Protein AF-A0A2P7EGC2-F1 (afdb_monomer_lite)

pLDDT: mean 77.47, std 19.09, range [38.31, 95.94]

Sequence (105 aa):
MLYEAQASFLHPLSVVEPSDDPEVLLFNAFALGEEMVVAALSPERPDANFRVVRILFETGLPTSHIQEMFAETRSGNKQALLRLIEYVADALVDESDAREIETAN

Organism: NCBI:txid1910958

Radius of gyration: 17.24 Å; chains: 1; bounding box: 31×60×45 Å

Foldseek 3Di:
DDPPPPPDPDPPVNPDDDDPDPVVLLVVLLVVLLVLLVLLLDPVRVVSVVVLLVLLVVVVDDPVVVVVLSVCVNVVNVVSSSVSSVSRSVSVVVVVVVVVVVVVD

Structure (mmCIF, N/CA/C/O backbone):
data_AF-A0A2P7EGC2-F1
#
_entry.id   AF-A0A2P7EGC2-F1
#
loop_
_atom_site.group_PDB
_atom_site.id
_atom_site.type_symbol
_atom_site.label_atom_id
_atom_site.label_alt_id
_atom_site.label_comp_id
_atom_site.label_asym_id
_atom_site.label_entity_id
_atom_site.label_seq_id
_atom_site.pdbx_PDB_ins_code
_atom_site.Cartn_x
_atom_site.Cartn_y
_atom_site.Cartn_z
_atom_site.occupancy
_atom_site.B_iso_or_equiv
_atom_site.auth_seq_id
_atom_site.auth_comp_id
_atom_site.auth_asym_id
_atom_site.auth_atom_id
_atom_site.pdbx_PDB_model_num
ATOM 1 N N . MET A 1 1 ? 15.276 48.406 9.119 1.00 38.31 1 MET A N 1
ATOM 2 C CA . MET A 1 1 ? 14.384 47.500 8.369 1.00 38.31 1 MET A CA 1
ATOM 3 C C . MET A 1 1 ? 15.132 46.191 8.213 1.00 38.31 1 MET A C 1
ATOM 5 O O . MET A 1 1 ? 16.121 46.164 7.495 1.00 38.31 1 MET A O 1
ATOM 9 N N . LEU A 1 2 ? 14.766 45.178 8.999 1.00 39.41 2 LEU A N 1
ATOM 10 C CA . LEU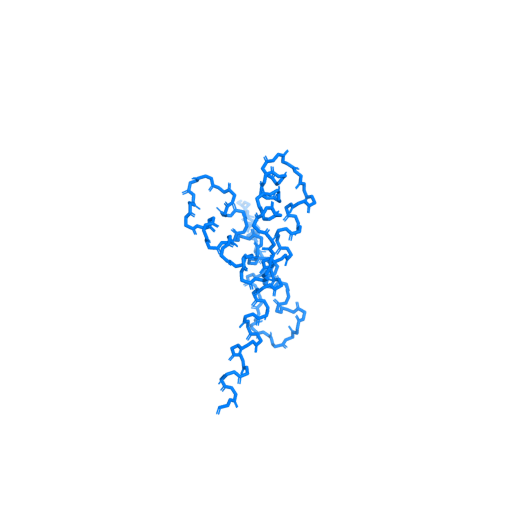 A 1 2 ? 15.355 43.843 8.916 1.00 39.41 2 LEU A CA 1
ATOM 11 C C . LEU A 1 2 ? 14.635 43.105 7.785 1.00 39.41 2 LEU A C 1
ATOM 13 O O . LEU A 1 2 ? 13.420 42.950 7.841 1.00 39.41 2 LEU A O 1
ATOM 17 N N . TYR A 1 3 ? 15.374 42.733 6.742 1.00 46.00 3 TYR A N 1
ATOM 18 C CA . TYR A 1 3 ? 14.891 41.806 5.726 1.00 46.00 3 TYR A CA 1
ATOM 19 C C . TYR A 1 3 ? 14.815 40.424 6.379 1.00 46.00 3 TYR A C 1
ATOM 21 O O . TYR A 1 3 ? 15.845 39.801 6.632 1.00 46.00 3 TYR A O 1
ATOM 29 N N . GLU A 1 4 ? 13.608 39.967 6.699 1.00 48.66 4 GLU A N 1
ATOM 30 C CA . GLU A 1 4 ? 13.373 38.562 7.014 1.00 48.66 4 GLU A CA 1
ATOM 31 C C . GLU A 1 4 ? 13.594 37.762 5.728 1.00 48.66 4 GLU A C 1
ATOM 33 O O . GLU A 1 4 ? 12.784 37.789 4.802 1.00 48.66 4 GLU A O 1
ATOM 38 N N . ALA A 1 5 ? 14.735 37.078 5.648 1.00 49.91 5 ALA A N 1
ATOM 39 C CA . ALA A 1 5 ? 14.931 36.009 4.685 1.00 49.91 5 ALA A CA 1
ATOM 40 C C . ALA A 1 5 ? 13.979 34.876 5.081 1.00 49.91 5 ALA A C 1
ATOM 42 O O . ALA A 1 5 ? 14.280 34.063 5.955 1.00 49.91 5 ALA A O 1
ATOM 43 N N . GLN A 1 6 ? 12.792 34.876 4.482 1.00 48.38 6 GLN A N 1
ATOM 44 C CA . GLN A 1 6 ? 11.845 33.782 4.587 1.00 48.38 6 GLN A CA 1
ATOM 45 C C . GLN A 1 6 ? 12.509 32.556 3.950 1.00 48.38 6 GLN A C 1
ATOM 47 O O . GLN A 1 6 ? 12.578 32.437 2.729 1.00 48.38 6 GLN A O 1
ATOM 52 N N . ALA A 1 7 ? 13.078 31.677 4.776 1.00 46.84 7 ALA A N 1
ATOM 53 C CA . ALA A 1 7 ? 13.601 30.401 4.321 1.00 46.84 7 ALA A CA 1
ATOM 54 C C . ALA A 1 7 ? 12.414 29.575 3.814 1.00 46.84 7 ALA A C 1
ATOM 56 O O . ALA A 1 7 ? 11.672 28.985 4.600 1.00 46.84 7 ALA A O 1
ATOM 57 N N . SER A 1 8 ? 12.189 29.580 2.500 1.00 52.69 8 SER A N 1
ATOM 58 C CA . SER A 1 8 ? 11.279 28.626 1.883 1.00 52.69 8 SER A CA 1
ATOM 59 C C . SER A 1 8 ? 11.889 27.247 2.092 1.00 52.69 8 SER A C 1
ATOM 61 O O . SER A 1 8 ? 12.961 26.956 1.558 1.00 52.69 8 SER A O 1
ATOM 63 N N . PHE A 1 9 ? 11.235 26.408 2.890 1.00 48.69 9 PHE A N 1
ATOM 64 C CA . PHE A 1 9 ? 11.559 24.991 2.949 1.00 48.69 9 PHE A CA 1
ATOM 65 C C . PHE A 1 9 ? 11.172 24.384 1.594 1.00 48.69 9 PHE A C 1
ATOM 67 O O . PHE A 1 9 ? 10.030 23.987 1.377 1.00 48.69 9 PHE A O 1
ATOM 74 N N . LEU A 1 10 ? 12.102 24.428 0.641 1.00 47.81 10 LEU A N 1
ATOM 75 C CA . LEU A 1 10 ? 11.982 23.723 -0.627 1.00 47.81 10 LEU A CA 1
ATOM 76 C C . LEU A 1 10 ? 12.123 22.239 -0.310 1.00 47.81 10 LEU A C 1
ATOM 78 O O . LEU A 1 10 ? 13.164 21.795 0.175 1.00 47.81 10 LEU A O 1
ATOM 82 N N . HIS A 1 11 ? 11.046 21.489 -0.535 1.00 45.53 11 HIS A N 1
ATOM 83 C CA . HIS A 1 11 ? 11.062 20.040 -0.403 1.00 45.53 11 HIS A CA 1
ATOM 84 C C . HIS A 1 11 ? 12.181 19.489 -1.304 1.00 45.53 11 HIS A C 1
ATOM 86 O O . HIS A 1 11 ? 12.224 19.893 -2.466 1.00 45.53 11 HIS A O 1
ATOM 92 N N . PRO A 1 12 ? 13.072 18.593 -0.843 1.00 49.22 12 PRO A N 1
ATOM 93 C CA . PRO A 1 12 ? 14.223 18.127 -1.630 1.00 49.22 12 PRO A CA 1
ATOM 94 C C . PRO A 1 12 ? 13.870 17.592 -3.030 1.00 49.22 12 PRO A C 1
ATOM 96 O O . PRO A 1 12 ? 14.685 17.660 -3.941 1.00 49.22 12 PRO A O 1
ATOM 99 N N . LEU A 1 13 ? 12.626 17.139 -3.220 1.00 49.09 13 LEU A N 1
ATOM 100 C CA . LEU A 1 13 ? 12.099 16.656 -4.503 1.00 49.09 13 LEU A CA 1
ATOM 101 C C . LEU A 1 13 ? 11.670 17.760 -5.485 1.00 49.09 13 LEU A C 1
ATOM 103 O O . LEU A 1 13 ? 11.449 17.483 -6.655 1.00 49.09 13 LEU A O 1
ATOM 107 N N . SER A 1 14 ? 11.559 19.017 -5.050 1.00 44.69 14 SER A N 1
ATOM 108 C CA . SER A 1 14 ? 11.168 20.141 -5.922 1.00 44.69 14 SER A CA 1
ATOM 109 C C . SER A 1 14 ? 12.280 20.610 -6.874 1.00 44.69 14 SER A C 1
ATOM 111 O O . SER A 1 14 ? 12.056 21.517 -7.671 1.00 44.69 14 SER A O 1
ATOM 113 N N . VAL A 1 15 ? 13.465 19.992 -6.798 1.00 47.94 15 VAL A N 1
ATOM 114 C CA . VAL A 1 15 ? 14.676 20.364 -7.555 1.00 47.94 15 VAL A CA 1
ATOM 115 C C . VAL A 1 15 ? 15.182 19.211 -8.438 1.00 47.94 15 VAL A C 1
ATOM 117 O O . VAL A 1 15 ? 16.199 19.346 -9.108 1.00 47.94 15 VAL A O 1
ATOM 120 N N . VAL A 1 16 ? 14.498 18.065 -8.458 1.00 50.72 16 VAL A N 1
ATOM 121 C CA . VAL A 1 16 ? 14.984 16.885 -9.183 1.00 50.72 16 VAL A CA 1
ATOM 122 C C . VAL A 1 16 ? 14.551 16.972 -10.649 1.00 50.72 16 VAL A C 1
ATOM 124 O O . 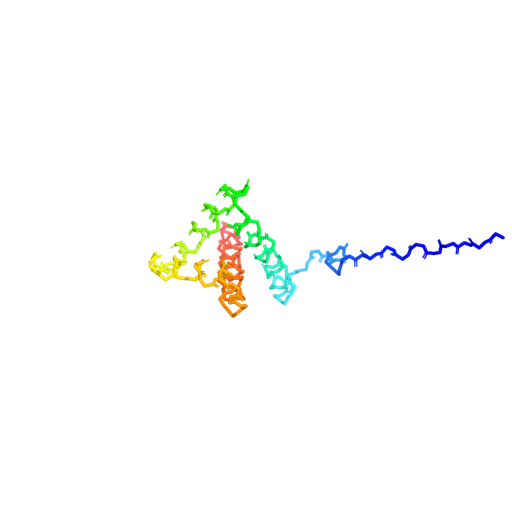VAL A 1 16 ? 13.361 16.918 -10.956 1.00 50.72 16 VAL A O 1
ATOM 127 N N . GLU A 1 17 ? 15.521 17.143 -11.552 1.00 49.50 17 GLU A N 1
ATOM 128 C CA . GLU A 1 17 ? 15.306 16.964 -12.992 1.00 49.50 17 GLU A CA 1
ATOM 129 C C . GLU A 1 17 ? 14.996 15.484 -13.282 1.00 49.50 17 GLU A C 1
ATOM 131 O O . GLU A 1 17 ? 15.552 14.609 -12.611 1.00 49.50 17 GLU A O 1
ATOM 136 N N . PRO A 1 18 ? 14.111 15.176 -14.250 1.00 52.91 18 PRO A N 1
ATOM 137 C CA . PRO A 1 18 ? 13.862 13.797 -14.651 1.00 52.91 18 PRO A CA 1
ATOM 138 C C . PRO A 1 18 ? 15.185 13.160 -15.093 1.00 52.91 18 PRO A C 1
ATOM 140 O O . PRO A 1 18 ? 15.849 13.660 -15.999 1.00 52.91 18 PRO A O 1
ATOM 143 N N . SER A 1 19 ? 15.577 12.093 -14.403 1.00 54.19 19 SER A N 1
ATOM 144 C CA . SER A 1 19 ? 16.825 11.365 -14.608 1.00 54.19 19 SER A CA 1
ATOM 145 C C . SER A 1 19 ? 16.495 9.887 -14.748 1.00 54.19 19 SER A C 1
ATOM 147 O O . SER A 1 19 ? 15.747 9.361 -13.925 1.00 54.19 19 SER A O 1
ATOM 149 N N . ASP A 1 20 ? 17.101 9.223 -15.730 1.00 57.16 20 ASP A N 1
ATOM 150 C CA . ASP A 1 20 ? 16.994 7.770 -15.946 1.00 57.16 20 ASP A CA 1
ATOM 151 C C . ASP A 1 20 ? 17.882 6.972 -14.963 1.00 57.16 20 ASP A C 1
ATOM 153 O O . ASP A 1 20 ? 18.193 5.802 -15.181 1.00 57.16 20 ASP A O 1
ATOM 157 N N . ASP A 1 21 ? 18.356 7.618 -13.893 1.00 54.69 21 ASP A N 1
ATOM 158 C CA . ASP A 1 21 ? 19.123 6.976 -12.830 1.00 54.69 21 ASP A CA 1
ATOM 159 C C . ASP A 1 21 ? 18.180 6.118 -11.956 1.00 54.69 21 ASP A C 1
ATOM 161 O O . ASP A 1 21 ? 17.254 6.668 -11.344 1.00 54.69 21 ASP A O 1
ATOM 165 N N . PRO A 1 22 ? 18.407 4.793 -11.848 1.00 54.56 22 PRO A N 1
ATOM 166 C CA . PRO A 1 22 ? 17.575 3.891 -11.050 1.00 54.56 22 PRO A CA 1
ATOM 167 C C . PRO A 1 22 ? 17.403 4.333 -9.592 1.00 54.56 22 PRO A C 1
ATOM 169 O O . PRO A 1 22 ? 16.339 4.130 -9.005 1.00 54.56 22 PRO A O 1
ATOM 172 N N . GLU A 1 23 ? 18.418 4.969 -8.995 1.00 54.84 23 GLU A N 1
ATOM 173 C CA . GLU A 1 23 ? 18.324 5.464 -7.619 1.00 54.84 23 GLU A CA 1
ATOM 174 C C . GLU A 1 23 ? 17.318 6.625 -7.511 1.00 54.84 23 GLU A C 1
ATOM 176 O O . GLU A 1 23 ? 16.535 6.682 -6.562 1.00 54.84 23 GLU A O 1
ATOM 181 N N . VAL A 1 24 ? 17.263 7.517 -8.508 1.00 56.19 24 VAL A N 1
ATOM 182 C CA . VAL A 1 24 ? 16.326 8.657 -8.554 1.00 56.19 24 VAL A CA 1
ATOM 183 C C . VAL A 1 24 ? 14.883 8.189 -8.770 1.00 56.19 24 VAL A C 1
ATOM 185 O O . VAL A 1 24 ? 13.962 8.736 -8.155 1.00 56.19 24 VAL A O 1
ATOM 188 N N . LEU A 1 25 ? 14.681 7.148 -9.581 1.00 55.88 25 LEU A N 1
ATOM 189 C CA . LEU A 1 25 ? 13.377 6.503 -9.767 1.00 55.88 25 LEU A CA 1
ATOM 190 C C . LEU A 1 25 ? 12.856 5.896 -8.454 1.00 55.88 25 LEU A C 1
ATOM 192 O O . LEU A 1 25 ? 11.709 6.143 -8.079 1.00 55.88 25 LEU A O 1
ATOM 196 N N . LEU A 1 26 ? 13.718 5.207 -7.698 1.00 57.19 26 LEU A N 1
ATOM 197 C CA . LEU A 1 26 ? 13.381 4.634 -6.389 1.00 57.19 26 LEU A CA 1
ATOM 198 C C . LEU A 1 26 ? 13.027 5.703 -5.343 1.00 57.19 26 LEU A C 1
ATOM 200 O O . LEU A 1 26 ? 12.037 5.554 -4.624 1.00 57.19 26 LEU A O 1
ATOM 204 N N . PHE A 1 27 ? 13.779 6.808 -5.266 1.00 58.69 27 PHE A N 1
ATOM 205 C CA . PHE A 1 27 ? 13.462 7.904 -4.337 1.00 58.69 27 PHE A CA 1
ATOM 206 C C . PHE A 1 27 ? 12.118 8.574 -4.656 1.00 58.69 27 PHE A C 1
ATOM 208 O O . PHE A 1 27 ? 11.361 8.908 -3.738 1.00 58.69 27 PHE A O 1
ATOM 215 N N . ASN A 1 28 ? 11.791 8.732 -5.940 1.00 73.31 28 ASN A N 1
ATOM 216 C CA . ASN A 1 28 ? 10.499 9.264 -6.368 1.00 73.31 28 ASN A CA 1
ATOM 217 C C . ASN A 1 28 ? 9.351 8.284 -6.079 1.00 73.31 28 ASN A C 1
ATOM 219 O O . ASN A 1 28 ? 8.296 8.710 -5.603 1.00 73.31 28 ASN A O 1
ATOM 223 N N . ALA A 1 29 ? 9.561 6.984 -6.303 1.00 81.19 29 ALA A N 1
ATOM 224 C CA . ALA A 1 29 ? 8.571 5.949 -6.019 1.00 81.19 29 ALA A CA 1
ATOM 225 C C . ALA A 1 29 ? 8.279 5.827 -4.518 1.00 81.19 29 ALA A C 1
ATOM 227 O O . ALA A 1 29 ? 7.116 5.735 -4.130 1.00 81.19 29 ALA A O 1
ATOM 228 N N . PHE A 1 30 ? 9.303 5.907 -3.664 1.00 84.25 30 PHE A N 1
ATOM 229 C CA . PHE A 1 30 ? 9.121 5.858 -2.213 1.00 84.25 30 PHE A CA 1
ATOM 230 C C . PHE A 1 30 ? 8.363 7.080 -1.684 1.00 84.25 30 PHE A C 1
ATOM 232 O O . PHE A 1 30 ? 7.432 6.935 -0.893 1.00 84.25 30 PHE A O 1
ATOM 239 N N . ALA A 1 31 ? 8.708 8.284 -2.151 1.00 85.81 31 ALA A N 1
ATOM 240 C CA . ALA A 1 31 ? 8.006 9.505 -1.759 1.00 85.81 31 ALA A CA 1
ATOM 241 C C . ALA A 1 31 ? 6.540 9.509 -2.223 1.00 85.81 31 ALA A C 1
ATOM 243 O O . ALA A 1 31 ? 5.640 9.879 -1.465 1.00 85.81 31 ALA A O 1
ATOM 244 N N . LEU A 1 32 ? 6.286 9.052 -3.452 1.00 87.44 32 LEU A N 1
ATOM 245 C CA . LEU A 1 32 ? 4.930 8.894 -3.971 1.00 87.44 32 LEU A CA 1
ATOM 246 C C . LEU A 1 32 ? 4.160 7.811 -3.200 1.00 87.44 32 LEU A C 1
ATOM 248 O O . LEU A 1 32 ? 2.991 8.005 -2.863 1.00 87.44 32 LEU A O 1
ATOM 252 N N . GLY A 1 33 ? 4.818 6.697 -2.874 1.00 90.62 33 GLY A N 1
ATOM 253 C CA . GLY A 1 33 ? 4.276 5.634 -2.035 1.00 90.62 33 GLY A CA 1
ATOM 254 C C . GLY A 1 33 ? 3.862 6.154 -0.660 1.00 90.62 33 GLY A C 1
ATOM 255 O O . GLY A 1 33 ? 2.739 5.900 -0.225 1.00 90.62 33 GLY A O 1
ATOM 256 N N . GLU A 1 34 ? 4.707 6.955 -0.009 1.00 92.81 34 GLU A N 1
ATOM 257 C CA . GLU A 1 34 ? 4.394 7.600 1.269 1.00 92.81 34 GLU A CA 1
ATOM 258 C C . GLU A 1 34 ? 3.147 8.485 1.161 1.00 92.81 34 GLU A C 1
ATOM 260 O O . GLU A 1 34 ? 2.199 8.307 1.932 1.00 92.81 34 GLU A O 1
ATOM 265 N N . GLU A 1 35 ? 3.100 9.394 0.183 1.00 92.62 35 GLU A N 1
ATOM 266 C CA . GLU A 1 35 ? 1.952 10.283 -0.022 1.00 92.62 35 GLU A CA 1
ATOM 267 C C . GLU A 1 35 ? 0.652 9.489 -0.235 1.00 92.62 35 GLU A C 1
ATOM 269 O O . GLU A 1 35 ? -0.386 9.780 0.377 1.00 92.62 35 GLU A O 1
ATOM 274 N N . MET A 1 36 ? 0.708 8.449 -1.071 1.00 93.00 36 MET A N 1
ATOM 275 C CA . MET A 1 36 ? -0.435 7.595 -1.377 1.00 93.00 36 MET A CA 1
ATOM 276 C C . MET A 1 36 ? -0.922 6.823 -0.153 1.00 93.00 36 MET A C 1
ATOM 278 O O . MET A 1 36 ? -2.128 6.783 0.107 1.00 93.00 36 MET A O 1
ATOM 282 N N . VAL A 1 37 ? -0.007 6.236 0.619 1.00 94.12 37 VAL A N 1
ATOM 283 C CA . VAL A 1 37 ? -0.337 5.474 1.826 1.00 94.12 37 VAL A CA 1
ATOM 284 C C . VAL A 1 37 ? -0.913 6.383 2.907 1.00 94.12 37 VAL A C 1
ATOM 286 O O . VAL A 1 37 ? -1.949 6.056 3.488 1.00 94.12 37 VAL A O 1
ATOM 289 N N . VAL A 1 38 ? -0.324 7.556 3.142 1.00 93.81 38 VAL A N 1
ATOM 290 C CA . VAL A 1 38 ? -0.857 8.537 4.099 1.00 93.81 38 VAL A CA 1
ATOM 291 C C . VAL A 1 38 ? -2.268 8.974 3.697 1.00 93.81 38 VAL A C 1
ATOM 293 O O . VAL A 1 38 ? -3.172 9.001 4.538 1.00 93.81 38 VAL A O 1
ATOM 296 N N . ALA A 1 39 ? -2.502 9.243 2.409 1.00 92.88 39 ALA A N 1
ATOM 297 C CA . ALA A 1 39 ? -3.836 9.556 1.907 1.00 92.88 39 ALA A CA 1
ATOM 298 C C . ALA A 1 39 ? -4.819 8.386 2.090 1.00 92.88 39 ALA A C 1
ATOM 300 O O . ALA A 1 39 ? -5.960 8.614 2.486 1.00 92.88 39 ALA A O 1
ATOM 301 N N . ALA A 1 40 ? -4.385 7.145 1.855 1.00 93.50 40 ALA A N 1
ATOM 302 C CA . ALA A 1 40 ? -5.193 5.933 1.999 1.00 93.50 40 ALA A CA 1
ATOM 303 C C . ALA A 1 40 ? -5.560 5.591 3.450 1.00 93.50 40 ALA A C 1
ATOM 305 O O . ALA A 1 40 ? -6.545 4.886 3.694 1.00 93.50 40 ALA A O 1
ATOM 306 N N . LEU A 1 41 ? -4.777 6.059 4.420 1.00 92.06 41 LEU A N 1
ATOM 307 C CA . LEU A 1 41 ? -5.070 5.904 5.845 1.00 92.06 41 LEU A CA 1
ATOM 308 C C . LEU A 1 41 ? -6.077 6.941 6.352 1.00 92.06 41 LEU A C 1
ATOM 310 O O . LEU A 1 41 ? -6.682 6.724 7.404 1.00 92.06 41 LEU A O 1
ATOM 314 N N . SER A 1 42 ? -6.289 8.033 5.611 1.00 90.75 42 SER A N 1
ATOM 315 C CA . SER A 1 42 ? -7.278 9.044 5.969 1.00 90.75 42 SER A CA 1
ATOM 316 C C . SER A 1 42 ? -8.705 8.517 5.765 1.00 90.75 42 SER A C 1
ATOM 318 O O . SER A 1 42 ? -9.059 8.111 4.654 1.00 90.75 42 SER A O 1
ATOM 320 N N . PRO A 1 43 ? -9.575 8.574 6.792 1.00 87.94 43 PRO A N 1
ATOM 321 C CA . PRO A 1 43 ? -10.977 8.180 6.655 1.00 87.94 43 PRO A CA 1
ATOM 322 C C . PRO A 1 43 ? -11.764 9.097 5.703 1.00 87.94 43 PRO A C 1
ATOM 324 O O . PRO A 1 43 ? -12.830 8.716 5.230 1.00 87.94 43 PRO A O 1
ATOM 327 N N . GLU A 1 44 ? -11.242 10.287 5.397 1.00 92.56 44 GLU A N 1
ATOM 328 C CA . GLU A 1 44 ? -11.868 11.265 4.500 1.00 92.56 44 GLU A CA 1
ATOM 329 C C . GLU A 1 44 ? -11.586 10.984 3.015 1.00 92.56 44 GLU A C 1
ATOM 331 O O . GLU A 1 44 ? -12.144 11.648 2.142 1.00 92.56 44 GLU A O 1
ATOM 336 N N . ARG A 1 45 ? -10.715 10.013 2.706 1.00 91.38 45 ARG A N 1
ATOM 337 C CA . ARG A 1 45 ? -10.270 9.702 1.339 1.00 91.38 45 ARG A CA 1
ATOM 338 C C . ARG A 1 45 ? -10.466 8.219 0.989 1.00 91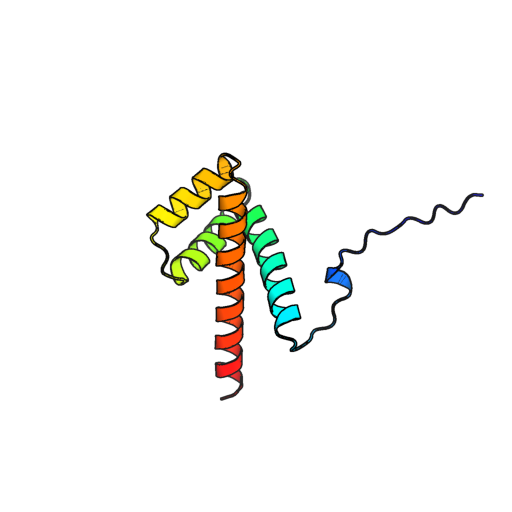.38 45 ARG A C 1
ATOM 340 O O . ARG A 1 45 ? -9.486 7.511 0.745 1.00 91.38 45 ARG A O 1
ATOM 347 N N . PRO A 1 46 ? -11.718 7.730 0.908 1.00 90.31 46 PRO A N 1
ATOM 348 C CA . PRO A 1 46 ? -11.992 6.334 0.567 1.00 90.31 46 PRO A CA 1
ATOM 349 C C . PRO A 1 46 ? -11.434 5.945 -0.810 1.00 90.31 46 PRO A C 1
ATOM 351 O O . PRO A 1 46 ? -10.909 4.848 -0.958 1.00 90.31 46 PRO A O 1
ATOM 354 N N . ASP A 1 47 ? -11.449 6.852 -1.790 1.00 92.56 47 ASP A N 1
ATOM 355 C CA . ASP A 1 47 ? -10.900 6.589 -3.128 1.00 92.56 47 ASP A CA 1
ATOM 356 C C . ASP A 1 47 ? -9.387 6.322 -3.101 1.00 92.56 47 ASP A C 1
ATOM 358 O O . ASP A 1 47 ? -8.891 5.437 -3.802 1.00 92.56 47 ASP A O 1
ATOM 362 N N . ALA A 1 48 ? -8.646 7.042 -2.250 1.00 90.44 48 ALA A N 1
ATOM 363 C CA . ALA A 1 48 ? -7.218 6.801 -2.051 1.00 90.44 48 ALA A CA 1
ATOM 364 C C . ALA A 1 48 ? -6.978 5.438 -1.390 1.00 90.44 48 ALA A C 1
ATOM 366 O O . ALA A 1 48 ? -6.069 4.710 -1.789 1.00 90.44 48 ALA A O 1
ATOM 367 N N . ASN A 1 49 ? -7.834 5.063 -0.432 1.00 93.12 49 ASN A N 1
ATOM 368 C CA . ASN A 1 49 ? -7.791 3.745 0.190 1.00 93.12 49 ASN A CA 1
ATOM 369 C C . ASN A 1 49 ? -8.000 2.629 -0.841 1.00 93.12 49 ASN A C 1
ATOM 371 O O . ASN A 1 49 ? -7.166 1.731 -0.940 1.00 93.12 49 ASN A O 1
ATOM 375 N N . PHE A 1 50 ? -9.051 2.726 -1.660 1.00 93.50 50 PHE A N 1
ATOM 376 C CA . PHE A 1 50 ? -9.322 1.752 -2.717 1.00 93.50 50 PHE A CA 1
ATOM 377 C C . PHE A 1 50 ? -8.166 1.639 -3.708 1.00 93.50 50 PHE A C 1
ATOM 379 O O . PHE A 1 50 ? -7.806 0.529 -4.096 1.00 93.50 50 PHE A O 1
ATOM 386 N N . ARG A 1 51 ? -7.558 2.768 -4.090 1.00 92.69 51 ARG A N 1
ATOM 387 C CA . ARG A 1 51 ? -6.410 2.778 -5.001 1.00 92.69 51 ARG A CA 1
ATOM 388 C C . ARG A 1 51 ? -5.222 2.004 -4.429 1.00 92.69 51 ARG A C 1
ATOM 390 O O . ARG A 1 51 ? -4.685 1.153 -5.128 1.00 92.69 51 ARG A O 1
ATOM 397 N N . VAL A 1 52 ? -4.838 2.262 -3.178 1.00 93.25 52 VAL A N 1
ATOM 398 C CA . VAL A 1 52 ? -3.713 1.560 -2.532 1.00 93.25 52 VAL A CA 1
ATOM 399 C C . VAL A 1 52 ? -4.022 0.078 -2.327 1.00 93.25 52 VAL A C 1
ATOM 401 O O . VAL A 1 52 ? -3.183 -0.765 -2.622 1.00 93.25 52 VAL A O 1
ATOM 404 N N . VAL A 1 53 ? -5.236 -0.265 -1.888 1.00 93.94 53 VAL A N 1
ATOM 405 C CA . VAL A 1 53 ? -5.645 -1.671 -1.731 1.00 93.94 53 VAL A CA 1
ATOM 406 C C . VAL A 1 53 ? -5.596 -2.415 -3.065 1.00 93.94 53 VAL A C 1
ATOM 408 O O . VAL A 1 53 ? -5.169 -3.565 -3.090 1.00 93.94 53 VAL A O 1
ATOM 411 N N . ARG A 1 54 ? -6.000 -1.774 -4.169 1.00 93.19 54 ARG A N 1
ATOM 412 C CA . ARG A 1 54 ? -5.921 -2.376 -5.504 1.00 93.19 54 ARG A CA 1
ATOM 413 C C . ARG A 1 54 ? -4.474 -2.647 -5.918 1.00 93.19 54 ARG A C 1
ATOM 415 O O . ARG A 1 54 ? -4.194 -3.768 -6.317 1.00 93.19 54 ARG A O 1
ATOM 422 N N . ILE A 1 55 ? -3.579 -1.672 -5.748 1.00 91.81 55 ILE A N 1
ATOM 423 C CA . ILE A 1 55 ? -2.143 -1.833 -6.040 1.00 91.81 55 ILE A CA 1
ATOM 424 C C . ILE A 1 55 ? -1.572 -3.023 -5.258 1.00 91.81 55 ILE A C 1
ATOM 426 O O . ILE A 1 55 ? -1.000 -3.935 -5.840 1.00 91.81 55 ILE A O 1
ATOM 430 N N . LEU A 1 56 ? -1.811 -3.075 -3.944 1.00 92.62 56 LEU A N 1
ATOM 431 C CA . LEU A 1 56 ? -1.336 -4.172 -3.092 1.00 92.62 56 LEU A CA 1
ATOM 432 C C . LEU A 1 56 ? -1.962 -5.530 -3.443 1.00 92.62 56 LEU A C 1
ATOM 434 O O . LEU A 1 56 ? -1.377 -6.572 -3.175 1.00 92.62 56 LEU A O 1
ATOM 438 N N . PHE A 1 57 ? -3.171 -5.544 -3.998 1.00 92.44 57 PHE A N 1
ATOM 439 C CA . PHE A 1 57 ? -3.799 -6.777 -4.458 1.00 92.44 57 PHE A CA 1
ATOM 440 C C . PHE A 1 57 ? -3.170 -7.276 -5.766 1.00 92.44 57 PHE A C 1
ATOM 442 O O . PHE A 1 57 ? -2.988 -8.480 -5.940 1.00 92.44 57 PHE A O 1
ATOM 449 N N . GLU A 1 58 ? -2.809 -6.360 -6.665 1.00 90.44 58 GLU A N 1
ATOM 450 C CA . GLU A 1 58 ? -2.159 -6.658 -7.946 1.00 90.44 58 GLU A CA 1
ATOM 451 C C . GLU A 1 58 ? -0.744 -7.238 -7.764 1.00 90.44 58 GLU A C 1
ATOM 453 O O . GLU A 1 58 ? -0.328 -8.058 -8.580 1.00 90.44 58 GLU A O 1
ATOM 458 N N . THR A 1 59 ? -0.058 -6.949 -6.649 1.00 85.88 59 THR A N 1
ATOM 459 C CA . THR A 1 59 ? 1.221 -7.601 -6.288 1.00 85.88 59 THR A CA 1
ATOM 460 C C . THR A 1 59 ? 1.070 -9.054 -5.813 1.00 85.88 59 THR A C 1
ATOM 462 O O . THR A 1 59 ? 2.061 -9.741 -5.562 1.00 85.88 59 THR A O 1
ATOM 465 N N . GLY A 1 60 ? -0.163 -9.556 -5.675 1.00 89.00 60 GLY A N 1
ATOM 466 C CA . GLY A 1 60 ? -0.448 -10.928 -5.250 1.00 89.00 60 GLY A CA 1
ATOM 467 C C . GLY A 1 60 ? -0.438 -11.143 -3.734 1.00 89.00 60 GLY A C 1
ATOM 468 O O . GLY A 1 60 ? -0.482 -12.291 -3.279 1.00 89.00 60 GLY A O 1
ATOM 469 N N . LEU A 1 61 ? -0.407 -10.073 -2.931 1.00 89.12 61 LEU A N 1
ATOM 470 C CA . LEU A 1 61 ? -0.496 -10.193 -1.477 1.00 89.12 61 LEU A CA 1
ATOM 471 C C . LEU A 1 61 ? -1.872 -10.738 -1.045 1.00 89.12 61 LEU A C 1
ATOM 473 O O . LEU A 1 61 ? -2.914 -10.289 -1.535 1.00 89.12 61 LEU A O 1
ATOM 477 N N . PRO A 1 62 ? -1.925 -11.669 -0.071 1.00 93.50 62 PRO A N 1
ATOM 478 C CA . PRO A 1 62 ? -3.191 -12.149 0.467 1.00 93.50 62 PRO A CA 1
ATOM 479 C C . PRO A 1 62 ? -4.015 -11.012 1.079 1.00 93.50 62 PRO A C 1
ATOM 481 O O . PRO A 1 62 ? -3.510 -10.225 1.880 1.00 93.50 62 PRO A O 1
ATOM 484 N N . THR A 1 63 ? -5.320 -10.974 0.796 1.00 92.94 63 THR A N 1
ATOM 485 C CA . THR A 1 63 ? -6.223 -9.934 1.324 1.00 92.94 63 THR A CA 1
ATOM 486 C C . THR A 1 63 ? -6.196 -9.841 2.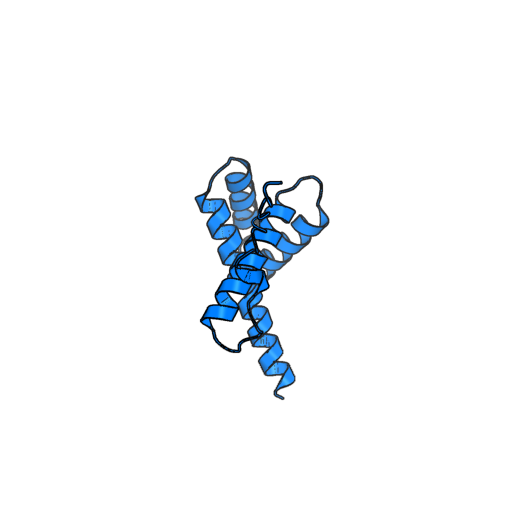851 1.00 92.94 63 THR A C 1
ATOM 488 O O . THR A 1 63 ? -6.251 -8.742 3.396 1.00 92.94 63 THR A O 1
ATOM 491 N N . SER A 1 64 ? -6.071 -10.973 3.552 1.00 94.62 64 SER A N 1
ATOM 492 C CA . SER A 1 64 ? -5.953 -10.999 5.015 1.00 94.62 64 SER A CA 1
ATOM 493 C C . SER A 1 64 ? -4.702 -10.274 5.510 1.00 94.62 64 SER A C 1
ATOM 495 O O . SER A 1 64 ? -4.761 -9.581 6.518 1.00 94.62 64 SER A O 1
ATOM 497 N N . HIS A 1 65 ? -3.591 -10.393 4.779 1.00 93.81 65 HIS A N 1
ATOM 498 C CA . HIS A 1 65 ? -2.342 -9.722 5.117 1.00 93.81 65 HIS A CA 1
ATOM 499 C C . HIS A 1 65 ? -2.435 -8.213 4.867 1.00 93.81 65 HIS A C 1
ATOM 501 O O . HIS A 1 65 ? -2.033 -7.422 5.712 1.00 93.81 65 HIS A O 1
ATOM 507 N N . ILE A 1 66 ? -3.058 -7.799 3.757 1.00 93.56 66 ILE A N 1
ATOM 508 C CA . ILE A 1 66 ? -3.335 -6.379 3.486 1.00 93.56 66 ILE A CA 1
ATOM 509 C C . ILE A 1 66 ? -4.188 -5.784 4.618 1.00 93.56 66 ILE A C 1
ATOM 511 O O . ILE A 1 66 ? -3.859 -4.731 5.160 1.00 93.56 66 ILE A O 1
ATOM 515 N N . GLN A 1 67 ? -5.260 -6.472 5.019 1.00 94.00 67 GLN A N 1
ATOM 516 C CA . GLN A 1 67 ? -6.123 -6.036 6.122 1.00 94.00 67 GLN A CA 1
ATOM 517 C C . GLN A 1 67 ? -5.364 -5.907 7.448 1.00 94.00 67 GLN A C 1
ATOM 519 O O . GLN A 1 67 ? -5.538 -4.909 8.148 1.00 94.00 67 GLN A O 1
ATOM 524 N N . GLU A 1 68 ? -4.527 -6.892 7.778 1.00 95.44 68 GLU A N 1
ATOM 525 C CA . GLU A 1 68 ? -3.680 -6.886 8.972 1.00 95.44 68 GLU A CA 1
ATOM 526 C C . GLU A 1 68 ? -2.724 -5.691 8.968 1.00 95.44 68 GLU A C 1
ATOM 528 O O . GLU A 1 68 ? -2.717 -4.925 9.930 1.00 95.44 68 GLU A O 1
ATOM 533 N N . MET A 1 69 ? -2.009 -5.449 7.864 1.00 94.50 69 MET A N 1
ATOM 534 C CA . MET A 1 69 ? -1.101 -4.306 7.762 1.00 94.50 69 MET A CA 1
ATOM 535 C C . MET A 1 69 ? -1.832 -2.975 7.962 1.00 94.50 69 MET A C 1
ATOM 537 O O . MET A 1 69 ? -1.391 -2.148 8.755 1.00 94.50 69 MET A O 1
ATOM 541 N N . PHE A 1 70 ? -2.991 -2.772 7.325 1.00 94.12 70 PHE A N 1
ATOM 542 C CA . PHE A 1 70 ? -3.786 -1.558 7.539 1.00 94.12 70 PHE A CA 1
ATOM 543 C C . PHE A 1 70 ? -4.256 -1.411 8.994 1.00 94.12 70 PHE A C 1
ATOM 545 O O . PHE A 1 70 ? -4.296 -0.294 9.518 1.00 94.12 70 PHE A O 1
ATOM 552 N N . ALA A 1 71 ? -4.625 -2.509 9.657 1.00 94.62 71 ALA A N 1
ATOM 553 C CA . ALA A 1 71 ? -5.032 -2.490 11.058 1.00 94.62 71 ALA A CA 1
ATOM 554 C C . ALA A 1 71 ? -3.858 -2.139 11.987 1.00 94.62 71 ALA A C 1
ATOM 556 O O . ALA A 1 71 ? -4.006 -1.291 12.869 1.00 94.62 71 ALA A O 1
ATOM 557 N N . GLU A 1 72 ? -2.687 -2.735 11.758 1.00 95.94 72 GLU A N 1
ATOM 558 C CA . GLU A 1 72 ? -1.458 -2.441 12.494 1.00 95.94 72 GLU A CA 1
ATOM 559 C C . GLU A 1 72 ? -0.988 -0.999 12.282 1.00 95.94 72 GLU A C 1
ATOM 561 O O . GLU A 1 72 ? -0.624 -0.305 13.231 1.00 95.94 72 GLU A O 1
ATOM 566 N N . THR A 1 73 ? -1.039 -0.494 11.053 1.00 94.44 73 THR A N 1
ATOM 567 C CA . THR A 1 73 ? -0.686 0.897 10.774 1.00 94.44 73 THR A CA 1
ATOM 568 C C . THR A 1 73 ? -1.621 1.861 11.505 1.00 94.44 73 THR A C 1
ATOM 570 O O . THR A 1 73 ? -1.157 2.809 12.139 1.00 94.44 73 THR A O 1
ATOM 573 N N . ARG A 1 74 ? -2.937 1.601 11.498 1.00 92.50 74 ARG A N 1
ATOM 574 C CA . ARG A 1 74 ? -3.924 2.421 12.227 1.00 92.50 74 ARG A CA 1
ATOM 575 C C . ARG A 1 74 ? -3.771 2.344 13.746 1.00 92.50 74 ARG A C 1
ATOM 577 O O . ARG A 1 74 ? -4.134 3.300 14.427 1.00 92.50 74 ARG A O 1
ATOM 584 N N . SER A 1 75 ? -3.225 1.253 14.283 1.00 94.69 75 SER A N 1
ATOM 585 C CA . SER A 1 75 ? -2.888 1.142 15.709 1.00 94.69 75 SER A CA 1
ATOM 586 C C . SER A 1 75 ? -1.561 1.824 16.076 1.00 94.69 75 SER A C 1
ATOM 588 O O . SER A 1 75 ? -1.189 1.855 17.249 1.00 94.69 75 SER A O 1
ATOM 590 N N . GLY A 1 76 ? -0.872 2.426 15.099 1.00 92.31 76 GLY A N 1
ATOM 591 C CA . GLY A 1 76 ? 0.365 3.179 15.294 1.00 92.31 76 GLY A CA 1
ATOM 592 C C . GLY A 1 76 ? 1.641 2.363 15.086 1.00 92.31 76 GLY A C 1
ATOM 593 O O . GLY A 1 76 ? 2.724 2.837 15.441 1.00 92.31 76 GLY A O 1
ATOM 594 N N . ASN A 1 77 ? 1.555 1.156 14.512 1.00 94.56 77 ASN A N 1
ATOM 595 C CA . ASN A 1 77 ? 2.736 0.364 14.183 1.00 94.56 77 ASN A CA 1
ATOM 596 C C . ASN A 1 77 ? 3.509 1.000 13.014 1.00 94.56 77 ASN A C 1
ATOM 598 O O . ASN A 1 77 ? 3.148 0.869 11.843 1.00 94.56 77 ASN A O 1
ATOM 602 N N . LYS A 1 78 ? 4.627 1.656 13.338 1.00 92.00 78 LYS A N 1
ATOM 603 C CA . LYS A 1 78 ? 5.503 2.304 12.350 1.00 92.00 78 LYS A CA 1
ATOM 604 C C . LYS A 1 78 ? 6.157 1.318 11.379 1.00 92.00 78 LYS A C 1
ATOM 606 O O . LYS A 1 78 ? 6.423 1.694 10.246 1.00 92.00 78 LYS A O 1
ATOM 611 N N . GLN A 1 79 ? 6.400 0.074 11.796 1.00 93.00 79 GLN A N 1
ATOM 612 C CA . GLN A 1 79 ? 6.984 -0.945 10.916 1.00 93.00 79 GLN A CA 1
ATOM 613 C C . GLN A 1 79 ? 5.975 -1.413 9.867 1.00 93.00 79 GLN A C 1
ATOM 615 O O . GLN A 1 79 ? 6.334 -1.592 8.709 1.00 93.00 79 GLN A O 1
ATOM 620 N N . ALA A 1 80 ? 4.703 -1.550 10.252 1.00 92.06 80 ALA A N 1
ATOM 621 C CA . ALA A 1 80 ? 3.631 -1.846 9.306 1.00 92.06 80 ALA A CA 1
ATOM 622 C C . ALA A 1 80 ? 3.438 -0.699 8.308 1.00 92.06 80 ALA A C 1
ATOM 624 O O . ALA A 1 80 ? 3.292 -0.950 7.119 1.00 92.06 80 ALA A O 1
ATOM 625 N N . LEU A 1 81 ? 3.502 0.557 8.776 1.00 92.44 81 LEU A N 1
ATOM 626 C CA . LEU A 1 81 ? 3.456 1.731 7.900 1.00 92.44 81 LEU A CA 1
ATOM 627 C C . LEU A 1 81 ? 4.580 1.714 6.856 1.00 92.44 81 LEU A C 1
ATOM 629 O O . LEU A 1 81 ? 4.294 1.862 5.675 1.00 9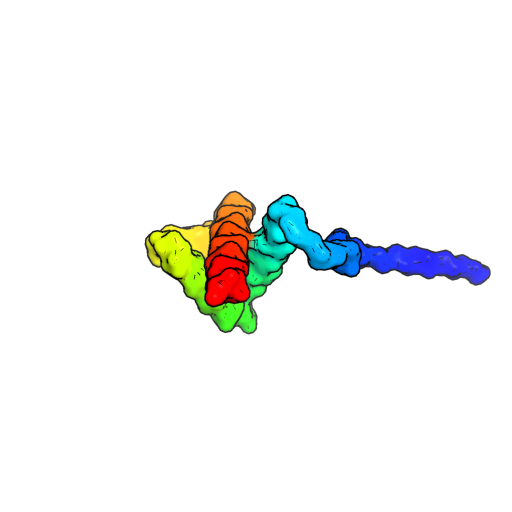2.44 81 LEU A O 1
ATOM 633 N N . LEU A 1 82 ? 5.830 1.515 7.287 1.00 93.00 82 LEU A N 1
ATOM 634 C CA . LEU A 1 82 ? 6.981 1.476 6.380 1.00 93.00 82 LEU A CA 1
ATOM 635 C C . LEU A 1 82 ? 6.850 0.357 5.347 1.00 93.00 82 LEU A C 1
ATOM 637 O O . LEU A 1 82 ? 6.987 0.625 4.162 1.00 93.00 82 LEU A O 1
ATOM 641 N N . ARG A 1 83 ? 6.467 -0.854 5.767 1.00 93.00 83 ARG A N 1
ATOM 642 C CA . ARG A 1 83 ? 6.215 -1.963 4.832 1.00 93.00 83 ARG A CA 1
ATOM 643 C C . ARG A 1 83 ? 5.119 -1.649 3.825 1.00 93.00 83 ARG A C 1
ATOM 645 O O . ARG A 1 83 ? 5.230 -2.026 2.667 1.00 93.00 83 ARG A O 1
ATOM 652 N N . LEU A 1 84 ? 4.052 -0.971 4.252 1.00 93.31 84 LEU A N 1
ATOM 653 C CA . LEU A 1 84 ? 2.976 -0.584 3.344 1.00 93.31 84 LEU A CA 1
ATOM 654 C C . LEU A 1 84 ? 3.481 0.396 2.277 1.00 93.31 84 LEU A C 1
ATOM 656 O O . LEU A 1 84 ? 3.092 0.282 1.120 1.00 93.31 84 LEU A O 1
ATOM 660 N N . ILE A 1 85 ? 4.340 1.341 2.671 1.00 93.88 85 ILE A N 1
ATOM 661 C CA . ILE A 1 85 ? 4.980 2.300 1.762 1.00 93.88 85 ILE A CA 1
ATOM 662 C C . ILE A 1 85 ? 5.911 1.571 0.793 1.00 93.88 85 ILE A C 1
ATOM 664 O O . ILE A 1 85 ? 5.803 1.797 -0.406 1.00 93.88 85 ILE A O 1
ATOM 668 N N . GLU A 1 86 ? 6.756 0.669 1.295 1.00 91.62 86 GLU A N 1
ATOM 669 C CA . GLU A 1 86 ? 7.673 -0.148 0.489 1.00 91.62 86 GLU A CA 1
ATOM 670 C C . GLU A 1 86 ? 6.915 -0.969 -0.557 1.00 91.62 86 GLU A C 1
ATOM 672 O O . GLU A 1 86 ? 7.194 -0.841 -1.742 1.00 91.62 86 GLU A O 1
ATOM 677 N N . TYR A 1 87 ? 5.878 -1.715 -0.161 1.00 92.94 87 TYR A N 1
ATOM 678 C CA . TYR A 1 87 ? 5.097 -2.510 -1.113 1.00 92.94 87 TYR A CA 1
ATOM 6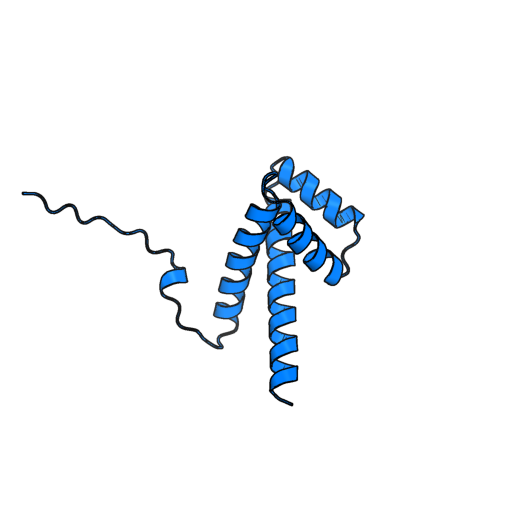79 C C . TYR A 1 87 ? 4.419 -1.670 -2.197 1.00 92.94 87 TYR A C 1
ATOM 681 O O . TYR A 1 87 ? 4.285 -2.125 -3.331 1.00 92.94 87 TYR A O 1
ATOM 689 N N . VAL A 1 88 ? 3.951 -0.467 -1.857 1.00 92.88 88 VAL A N 1
ATOM 690 C CA . VAL A 1 88 ? 3.366 0.441 -2.850 1.00 92.88 88 VAL A CA 1
ATOM 691 C C . VAL A 1 88 ? 4.452 1.012 -3.758 1.00 92.88 88 VAL A C 1
ATOM 693 O O . VAL A 1 88 ? 4.230 1.091 -4.960 1.00 92.88 88 VAL A O 1
ATOM 696 N N . ALA A 1 89 ? 5.606 1.394 -3.212 1.00 89.12 89 ALA A N 1
ATOM 697 C CA . ALA A 1 89 ? 6.726 1.919 -3.985 1.00 89.12 89 ALA A CA 1
ATOM 698 C C . ALA A 1 89 ? 7.265 0.878 -4.977 1.00 89.12 89 ALA A C 1
ATOM 700 O O . ALA A 1 89 ? 7.396 1.196 -6.155 1.00 89.12 89 ALA A O 1
ATOM 701 N N . ASP A 1 90 ? 7.476 -0.362 -4.532 1.00 89.00 90 ASP A N 1
ATOM 702 C CA . ASP A 1 90 ? 7.920 -1.473 -5.381 1.00 89.00 90 ASP A CA 1
ATOM 703 C C . ASP A 1 90 ? 6.931 -1.712 -6.532 1.00 89.00 90 ASP A C 1
ATOM 705 O O . ASP A 1 90 ? 7.323 -1.771 -7.694 1.00 89.00 90 ASP A O 1
ATOM 709 N N . ALA A 1 91 ? 5.626 -1.735 -6.237 1.00 88.62 91 ALA A N 1
ATOM 710 C CA . ALA A 1 91 ? 4.596 -1.916 -7.260 1.00 88.62 91 ALA A CA 1
ATOM 711 C C . ALA A 1 91 ? 4.558 -0.778 -8.298 1.00 88.62 91 ALA A C 1
ATOM 713 O O . ALA A 1 91 ? 4.219 -1.007 -9.458 1.00 88.62 91 ALA A O 1
ATOM 714 N N . LEU A 1 92 ? 4.883 0.454 -7.891 1.00 85.06 92 LEU A N 1
ATOM 715 C CA . LEU A 1 92 ? 4.960 1.600 -8.800 1.00 85.06 92 LEU A CA 1
ATOM 716 C C . LEU A 1 92 ? 6.174 1.509 -9.733 1.00 85.06 92 LEU A C 1
ATOM 718 O O . LEU A 1 92 ? 6.059 1.907 -10.891 1.00 85.06 92 LEU A O 1
ATOM 722 N N . VAL A 1 93 ? 7.302 0.986 -9.242 1.00 84.12 93 VAL A N 1
ATOM 723 C CA . VAL A 1 93 ? 8.503 0.736 -10.055 1.00 84.12 93 VAL A CA 1
ATOM 724 C C . VAL A 1 93 ? 8.248 -0.395 -11.055 1.00 84.12 93 VAL A C 1
ATOM 726 O O . VAL A 1 93 ? 8.522 -0.243 -12.244 1.00 84.12 93 VAL A O 1
ATOM 729 N N . ASP A 1 94 ? 7.618 -1.488 -10.618 1.00 81.44 94 ASP A N 1
ATOM 730 C CA . ASP A 1 94 ? 7.258 -2.596 -11.512 1.00 81.44 94 ASP A CA 1
ATOM 731 C C . ASP A 1 94 ? 6.314 -2.134 -12.646 1.00 81.44 94 ASP A C 1
ATOM 733 O O . ASP A 1 94 ? 6.441 -2.563 -13.797 1.00 81.44 94 ASP A O 1
ATOM 737 N N . GLU A 1 95 ? 5.370 -1.229 -12.349 1.00 72.88 95 GLU A N 1
ATOM 738 C CA . GLU A 1 95 ? 4.476 -0.649 -13.358 1.00 72.88 95 GLU A CA 1
ATOM 739 C C . GLU A 1 95 ? 5.215 0.281 -14.339 1.00 72.88 95 GLU A C 1
ATOM 741 O O . GLU A 1 95 ? 4.864 0.307 -15.525 1.00 72.88 95 GLU A O 1
ATOM 746 N N . SER A 1 96 ? 6.223 1.044 -13.890 1.00 65.88 96 SER A N 1
ATOM 747 C CA . SER A 1 96 ? 7.021 1.883 -14.796 1.00 65.88 96 SER A CA 1
ATOM 748 C C . SER A 1 96 ? 7.854 1.044 -15.760 1.00 65.88 96 SER A C 1
ATOM 750 O O . SER A 1 96 ? 7.812 1.301 -16.965 1.00 65.88 96 SER A O 1
ATOM 752 N N . ASP A 1 97 ? 8.499 -0.012 -15.266 1.00 63.19 97 ASP A N 1
ATOM 753 C CA . ASP A 1 97 ? 9.351 -0.888 -16.076 1.00 63.19 97 ASP A CA 1
ATOM 754 C C . ASP A 1 97 ? 8.539 -1.612 -17.164 1.00 63.19 97 ASP A C 1
ATOM 756 O O . ASP A 1 97 ? 8.956 -1.713 -18.322 1.00 63.19 97 ASP A O 1
ATOM 760 N N . ALA A 1 98 ? 7.328 -2.069 -16.826 1.00 60.22 98 ALA A N 1
ATOM 761 C CA . ALA A 1 98 ? 6.428 -2.709 -17.784 1.00 60.22 98 ALA A CA 1
ATOM 762 C C . ALA A 1 98 ? 6.016 -1.764 -18.929 1.00 60.22 98 ALA A C 1
ATOM 764 O O . ALA A 1 98 ? 5.939 -2.182 -20.088 1.00 60.22 98 ALA A O 1
ATOM 765 N N . ARG A 1 99 ? 5.780 -0.482 -18.624 1.00 59.72 99 ARG A N 1
ATOM 766 C CA . ARG A 1 99 ? 5.380 0.525 -19.620 1.00 59.72 99 ARG A CA 1
ATOM 767 C C . ARG A 1 99 ? 6.527 0.920 -20.546 1.00 59.72 99 ARG A C 1
ATOM 769 O O . ARG A 1 99 ? 6.283 1.129 -21.733 1.00 59.72 99 ARG A O 1
ATOM 776 N N . GLU A 1 100 ? 7.760 0.981 -20.048 1.00 58.53 100 GLU A N 1
ATOM 777 C CA . GLU A 1 100 ? 8.933 1.270 -20.882 1.00 58.53 100 GLU A CA 1
ATOM 778 C C . GLU A 1 100 ? 9.152 0.188 -21.950 1.00 58.53 100 GLU A C 1
ATOM 780 O O . GLU A 1 100 ? 9.366 0.508 -23.124 1.00 58.53 100 GLU A O 1
ATOM 785 N N . ILE A 1 101 ? 8.985 -1.088 -21.580 1.00 59.91 101 ILE A N 1
ATOM 786 C CA . ILE A 1 101 ? 9.085 -2.230 -22.504 1.00 59.91 101 ILE A CA 1
ATOM 787 C C . ILE A 1 101 ? 7.997 -2.179 -23.589 1.00 59.91 101 ILE A C 1
ATOM 789 O O . ILE A 1 101 ? 8.265 -2.517 -24.745 1.00 59.91 101 ILE A O 1
ATOM 793 N N . GLU A 1 102 ? 6.777 -1.749 -23.258 1.00 55.81 102 GLU A N 1
ATOM 794 C CA . GLU A 1 102 ? 5.691 -1.610 -24.239 1.00 55.81 102 GLU A CA 1
ATOM 795 C C . GLU A 1 102 ? 5.920 -0.453 -25.219 1.00 55.81 102 GLU A C 1
ATOM 797 O O . GLU A 1 102 ? 5.598 -0.585 -26.395 1.00 55.81 102 GLU A O 1
ATOM 802 N N . THR A 1 103 ? 6.502 0.662 -24.770 1.00 59.47 103 THR A N 1
ATOM 803 C CA . THR A 1 103 ? 6.786 1.820 -25.639 1.00 59.47 103 THR A CA 1
ATOM 804 C C . THR A 1 103 ? 8.037 1.675 -26.509 1.00 59.47 103 THR A C 1
ATOM 806 O O . THR A 1 103 ? 8.203 2.432 -27.466 1.00 59.47 103 THR A O 1
ATOM 809 N N . ALA A 1 104 ? 8.921 0.728 -26.184 1.00 55.19 104 ALA A N 1
ATOM 810 C CA . ALA A 1 104 ? 10.141 0.442 -26.939 1.00 55.19 104 ALA A CA 1
ATOM 811 C C . ALA A 1 104 ? 9.939 -0.577 -28.084 1.00 55.19 104 ALA A C 1
ATOM 813 O O . ALA A 1 104 ? 10.868 -0.796 -28.867 1.00 55.19 104 ALA A O 1
ATOM 814 N N . ASN A 1 105 ? 8.751 -1.188 -28.182 1.00 46.50 105 ASN A N 1
ATOM 815 C CA . ASN A 1 105 ? 8.347 -2.128 -29.238 1.00 46.50 105 ASN A CA 1
ATOM 816 C C . ASN A 1 105 ? 7.352 -1.497 -30.223 1.00 46.50 105 ASN A C 1
ATOM 818 O O . ASN A 1 105 ? 7.299 -1.990 -31.375 1.00 46.50 105 ASN A O 1
#

Secondary structure (DSSP, 8-state):
-----------GGGG------HHHHHHHHHHHHHHHHHHHH-TT-HHHHHHHHHHHHHTT--HHHHHHHHHHHHTT-HHHHHHHHHHHHHHHHHHHHHHHHHHT-